Protein AF-A0A957QK88-F1 (afdb_monomer_lite)

Structure (mmCIF, N/CA/C/O backbone):
data_AF-A0A957QK88-F1
#
_entry.id   AF-A0A957QK88-F1
#
loop_
_atom_site.group_PDB
_atom_site.id
_atom_site.type_symbol
_atom_site.label_atom_id
_atom_site.label_alt_id
_atom_site.label_comp_id
_atom_site.label_asym_id
_atom_site.label_entity_id
_atom_site.label_seq_id
_atom_site.pdbx_PDB_ins_code
_atom_site.Cartn_x
_atom_site.Cartn_y
_atom_site.Cartn_z
_atom_site.occupancy
_atom_site.B_iso_or_equiv
_atom_site.auth_seq_id
_atom_site.auth_comp_id
_atom_site.auth_asym_id
_atom_site.auth_atom_id
_atom_site.pdbx_PDB_model_num
ATOM 1 N N . MET A 1 1 ? -22.226 8.505 10.292 1.00 76.00 1 MET A N 1
ATOM 2 C CA . MET A 1 1 ? -21.546 7.280 9.813 1.00 76.00 1 MET A CA 1
ATOM 3 C C . MET A 1 1 ? -20.145 7.596 9.284 1.00 76.00 1 MET A C 1
ATOM 5 O O . MET A 1 1 ? -19.183 7.194 9.924 1.00 76.00 1 MET A O 1
ATOM 9 N N . ILE A 1 2 ? -20.007 8.407 8.223 1.00 84.38 2 ILE A N 1
ATOM 10 C CA . ILE A 1 2 ? -18.702 8.731 7.604 1.00 84.38 2 ILE A CA 1
ATOM 11 C C . ILE A 1 2 ? -17.665 9.314 8.585 1.00 84.38 2 ILE A C 1
ATOM 13 O O . ILE A 1 2 ? -16.531 8.855 8.619 1.00 84.38 2 ILE A O 1
ATOM 17 N N . GLN A 1 3 ? -18.064 10.241 9.465 1.00 83.69 3 GLN A N 1
ATOM 18 C CA . GLN A 1 3 ? -17.167 10.854 10.460 1.00 83.69 3 GLN A CA 1
ATOM 19 C C . GLN A 1 3 ? -16.558 9.827 11.428 1.00 83.69 3 GLN A C 1
ATOM 21 O O . GLN A 1 3 ? -15.401 9.950 11.819 1.00 83.69 3 GLN A O 1
ATOM 26 N N . ARG A 1 4 ? -17.322 8.789 11.792 1.00 82.12 4 ARG A N 1
ATOM 27 C CA . ARG A 1 4 ? -16.871 7.730 12.707 1.00 82.12 4 ARG A CA 1
ATOM 28 C C . ARG A 1 4 ? -15.905 6.776 12.007 1.00 82.12 4 ARG A C 1
ATOM 30 O O . ARG A 1 4 ? -14.866 6.462 12.574 1.00 82.12 4 ARG A O 1
ATOM 37 N N . ILE A 1 5 ? -16.202 6.396 10.762 1.00 85.75 5 ILE A N 1
ATOM 38 C CA . ILE A 1 5 ? -15.306 5.590 9.916 1.00 85.75 5 ILE A CA 1
ATOM 39 C C . ILE A 1 5 ? -13.970 6.313 9.720 1.00 85.75 5 ILE A C 1
ATOM 41 O O . ILE A 1 5 ? -12.914 5.724 9.936 1.00 85.75 5 ILE A O 1
ATOM 45 N N . LEU A 1 6 ? -14.004 7.602 9.371 1.00 86.69 6 LEU A N 1
ATOM 46 C CA . LEU A 1 6 ? -12.797 8.412 9.196 1.00 86.69 6 LEU A CA 1
ATOM 47 C C . LEU A 1 6 ? -12.011 8.557 10.503 1.00 86.69 6 LEU A C 1
ATOM 49 O O . LEU A 1 6 ? -10.791 8.419 10.492 1.00 86.69 6 LEU A O 1
ATOM 53 N N . GLY A 1 7 ? -12.694 8.763 11.634 1.00 85.50 7 GLY A N 1
ATOM 54 C CA . GLY A 1 7 ? -12.059 8.807 12.952 1.00 85.50 7 GLY A CA 1
ATOM 55 C C . GLY A 1 7 ? -11.334 7.505 13.310 1.00 85.50 7 GLY A C 1
ATOM 56 O O . GLY A 1 7 ? -10.184 7.545 13.744 1.00 85.50 7 GLY A O 1
ATOM 57 N N . LEU A 1 8 ? -11.964 6.351 13.067 1.00 85.88 8 LEU A N 1
ATOM 58 C CA . LEU A 1 8 ? -11.347 5.034 13.276 1.00 85.88 8 LEU A CA 1
ATOM 59 C C . LEU A 1 8 ? -10.177 4.788 12.322 1.00 85.88 8 LEU A C 1
ATOM 61 O O . LEU A 1 8 ? -9.121 4.329 12.747 1.00 85.88 8 LEU A O 1
ATOM 65 N N . THR A 1 9 ? -10.342 5.151 11.052 1.00 87.44 9 THR A N 1
ATOM 66 C CA . THR A 1 9 ? -9.286 5.051 10.036 1.00 87.44 9 THR A CA 1
ATOM 67 C C . THR A 1 9 ? -8.061 5.860 10.468 1.00 87.44 9 THR A C 1
ATOM 69 O O . THR A 1 9 ? -6.951 5.333 10.519 1.00 87.44 9 THR A O 1
ATOM 72 N N . ALA A 1 10 ? -8.260 7.120 10.870 1.00 88.19 10 ALA A N 1
ATOM 73 C CA . ALA A 1 10 ? -7.200 7.996 11.363 1.00 88.19 10 ALA A CA 1
ATOM 74 C C . ALA A 1 10 ? -6.551 7.465 12.650 1.00 88.19 10 ALA A C 1
ATOM 76 O O . ALA A 1 10 ? -5.332 7.551 12.812 1.00 88.19 10 ALA A O 1
ATOM 77 N N . TYR A 1 11 ? -7.344 6.883 13.552 1.00 88.12 11 TYR A N 1
ATOM 78 C CA . TYR A 1 11 ? -6.833 6.236 14.756 1.00 88.12 11 TYR A CA 1
ATOM 79 C C . TYR A 1 11 ? -5.911 5.054 14.421 1.00 88.12 11 TYR A C 1
ATOM 81 O O . TYR A 1 11 ? -4.788 5.000 14.931 1.00 88.12 11 TYR A O 1
ATOM 89 N N . PHE A 1 12 ? -6.333 4.145 13.535 1.00 87.75 12 PHE A N 1
ATOM 90 C CA . PHE A 1 12 ? -5.509 3.012 13.109 1.00 87.75 12 PHE A CA 1
ATOM 91 C C . PHE A 1 12 ? -4.233 3.465 12.402 1.00 87.75 12 PHE A C 1
ATOM 93 O O . PHE A 1 12 ? -3.160 2.953 12.720 1.00 87.75 12 PHE A O 1
ATOM 100 N N . LEU A 1 13 ? -4.333 4.465 11.521 1.00 88.19 13 LEU A N 1
ATOM 101 C CA . LEU A 1 13 ? -3.186 5.079 10.854 1.00 88.19 13 LEU A CA 1
ATOM 102 C C . LEU A 1 13 ? -2.172 5.605 11.871 1.00 88.19 13 LEU A C 1
ATOM 104 O O . LEU A 1 13 ? -1.021 5.170 11.885 1.00 88.19 13 LEU A O 1
ATOM 108 N N . ARG A 1 14 ? -2.607 6.500 12.766 1.00 88.50 14 ARG A N 1
ATOM 109 C CA . ARG A 1 14 ? -1.741 7.108 13.783 1.00 88.50 14 ARG A CA 1
ATOM 110 C C . ARG A 1 14 ? -1.077 6.049 14.656 1.00 88.50 14 ARG A C 1
ATOM 112 O O . ARG A 1 14 ? 0.131 6.106 14.864 1.00 88.50 14 ARG A O 1
ATOM 119 N N . ASN A 1 15 ? -1.857 5.083 15.138 1.00 86.19 15 ASN A N 1
ATOM 120 C CA . ASN A 1 15 ? -1.362 4.019 16.002 1.00 86.19 15 ASN A CA 1
ATOM 121 C C . ASN A 1 15 ? -0.374 3.090 15.281 1.00 86.19 15 ASN A C 1
ATOM 123 O O . ASN A 1 15 ? 0.545 2.557 15.904 1.00 86.19 15 ASN A O 1
ATOM 127 N N . LEU A 1 16 ? -0.547 2.860 13.977 1.00 87.00 16 LEU A N 1
ATOM 128 C CA . LEU A 1 16 ? 0.411 2.075 13.210 1.00 87.00 16 LEU A CA 1
ATOM 129 C C . LEU A 1 16 ? 1.725 2.843 13.037 1.00 87.00 16 LEU A C 1
ATOM 131 O O . LEU A 1 16 ? 2.773 2.293 13.372 1.00 87.00 16 LEU A O 1
ATOM 135 N N . TYR A 1 17 ? 1.677 4.105 12.604 1.00 86.56 17 TYR A N 1
ATOM 136 C CA . TYR A 1 17 ? 2.876 4.930 12.411 1.00 86.56 17 TYR A CA 1
ATOM 137 C C . TYR A 1 17 ? 3.696 5.111 13.689 1.00 86.56 17 TYR A C 1
ATOM 139 O O . TYR A 1 17 ? 4.921 5.079 13.636 1.00 86.56 17 TYR A O 1
ATOM 147 N N . SER A 1 18 ? 3.047 5.243 14.847 1.00 86.31 18 SER A N 1
ATOM 148 C CA . SER A 1 18 ? 3.734 5.396 16.134 1.00 86.31 18 SER A CA 1
ATOM 149 C C . SER A 1 18 ? 4.212 4.078 16.751 1.00 86.31 18 SER A C 1
ATOM 151 O O . SER A 1 18 ? 4.557 4.049 17.929 1.00 86.31 18 SER A O 1
ATOM 153 N N . SER A 1 19 ? 4.178 2.966 16.015 1.00 89.12 19 SER A N 1
ATOM 154 C CA . SER A 1 19 ? 4.440 1.639 16.572 1.00 89.12 19 SER A CA 1
ATOM 155 C C . SER A 1 19 ? 5.566 0.894 15.872 1.00 89.12 19 SER A C 1
ATOM 157 O O . SER A 1 19 ? 5.844 1.109 14.693 1.00 89.12 19 SER A O 1
ATOM 159 N N . LEU A 1 20 ? 6.144 -0.074 16.590 1.00 89.81 20 LEU A N 1
ATOM 160 C CA . LEU A 1 20 ? 7.208 -0.931 16.069 1.00 89.81 20 LEU A CA 1
ATOM 161 C C . LEU A 1 20 ? 6.788 -1.687 14.800 1.00 89.81 20 LEU A C 1
ATOM 163 O O . LEU A 1 20 ? 7.598 -1.848 13.894 1.00 89.81 20 LEU A O 1
ATOM 167 N N . SER A 1 21 ? 5.520 -2.105 14.683 1.00 89.81 21 SER A N 1
ATOM 168 C CA . SER A 1 21 ? 5.062 -2.765 13.456 1.00 89.81 21 SER A CA 1
ATOM 169 C C . SER A 1 21 ? 4.988 -1.797 12.277 1.00 89.81 21 SER A C 1
ATOM 171 O O . SER A 1 21 ? 5.286 -2.205 11.164 1.00 89.81 21 SER A O 1
ATOM 173 N N . GLY A 1 22 ? 4.626 -0.527 12.482 1.00 89.88 22 GLY A N 1
ATOM 174 C CA . GLY A 1 22 ? 4.683 0.474 11.410 1.00 89.88 22 GLY A CA 1
ATOM 175 C C . GLY A 1 22 ? 6.113 0.689 10.923 1.00 89.88 22 GLY A C 1
ATOM 176 O O . GLY A 1 22 ? 6.366 0.648 9.721 1.00 89.88 22 GLY A O 1
ATOM 177 N N . ALA A 1 23 ? 7.062 0.804 11.858 1.00 93.38 23 ALA A N 1
ATOM 178 C CA . ALA A 1 23 ? 8.486 0.865 11.535 1.00 93.38 23 ALA A CA 1
ATOM 179 C C . ALA A 1 23 ? 8.961 -0.389 10.779 1.00 93.38 23 ALA A C 1
ATOM 181 O O . ALA A 1 23 ? 9.693 -0.272 9.803 1.00 93.38 23 ALA A O 1
ATOM 182 N N . PHE A 1 24 ? 8.492 -1.579 11.166 1.00 94.06 24 PHE A N 1
ATOM 183 C CA . PHE A 1 24 ? 8.791 -2.823 10.455 1.00 94.06 24 PHE A CA 1
ATOM 184 C C . PHE A 1 24 ? 8.307 -2.798 8.999 1.00 94.06 24 PHE A C 1
ATOM 186 O O . PHE A 1 24 ? 9.069 -3.157 8.109 1.00 94.06 24 PHE A O 1
ATOM 193 N N . HIS A 1 25 ? 7.084 -2.329 8.727 1.00 94.38 25 HIS A N 1
ATOM 194 C CA . HIS A 1 25 ? 6.576 -2.236 7.352 1.00 94.38 25 HIS A CA 1
ATOM 195 C C . HIS A 1 25 ? 7.368 -1.223 6.510 1.00 94.38 25 HIS A C 1
ATOM 197 O O . HIS A 1 25 ? 7.628 -1.477 5.335 1.00 94.38 25 HIS A O 1
ATOM 203 N N . LEU A 1 26 ? 7.805 -0.112 7.114 1.00 95.00 26 LEU A N 1
ATOM 204 C CA . LEU A 1 26 ? 8.694 0.856 6.465 1.00 95.00 26 LEU A CA 1
ATOM 205 C C . LEU A 1 26 ? 10.062 0.249 6.138 1.00 95.00 26 LEU A C 1
ATOM 207 O O . LEU A 1 26 ? 10.539 0.381 5.014 1.00 95.00 26 LEU A O 1
ATOM 211 N N . LEU A 1 27 ? 10.681 -0.448 7.094 1.00 95.62 27 LEU A N 1
ATOM 212 C CA . LEU A 1 27 ? 11.947 -1.146 6.865 1.00 95.62 27 LEU A CA 1
ATOM 213 C C . LEU A 1 27 ? 11.801 -2.225 5.794 1.00 95.62 27 LEU A C 1
ATOM 215 O O . LEU A 1 27 ? 12.672 -2.342 4.940 1.00 95.62 27 LEU A O 1
ATOM 219 N N . LEU A 1 28 ? 10.689 -2.963 5.796 1.00 95.19 28 LEU A N 1
ATOM 220 C CA . LEU A 1 28 ? 10.383 -3.961 4.778 1.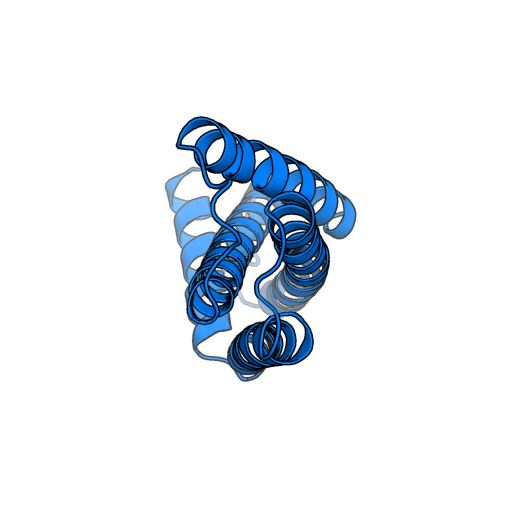00 95.19 28 LEU A CA 1
ATOM 221 C C . LEU A 1 28 ? 10.243 -3.325 3.390 1.00 95.19 28 LEU A C 1
ATOM 223 O O . LEU A 1 28 ? 10.749 -3.888 2.428 1.00 95.19 28 LEU A O 1
ATOM 227 N N . ALA A 1 29 ? 9.613 -2.149 3.280 1.00 95.81 29 ALA A N 1
ATOM 228 C CA . ALA A 1 29 ? 9.527 -1.393 2.027 1.00 95.81 29 ALA A CA 1
ATOM 229 C C . ALA A 1 29 ? 10.917 -1.037 1.488 1.00 95.81 29 ALA A C 1
ATOM 231 O O . ALA A 1 29 ? 11.240 -1.306 0.332 1.00 95.81 29 ALA A O 1
ATOM 232 N N . VAL A 1 30 ? 11.761 -0.460 2.348 1.00 94.75 30 VAL A N 1
ATOM 233 C CA . VAL A 1 30 ? 13.126 -0.064 1.984 1.00 94.75 30 VAL A CA 1
ATOM 234 C C . VAL A 1 30 ? 13.959 -1.289 1.614 1.00 94.75 30 VAL A C 1
ATOM 236 O O . VAL A 1 30 ? 14.626 -1.286 0.583 1.00 94.75 30 VAL A O 1
ATOM 239 N N . PHE A 1 31 ? 13.895 -2.348 2.418 1.00 95.19 31 PHE A N 1
ATOM 240 C CA . PHE A 1 31 ? 14.597 -3.601 2.164 1.00 95.19 31 PHE A CA 1
ATOM 241 C C . PHE A 1 31 ? 14.168 -4.230 0.837 1.00 95.19 31 PHE A C 1
ATOM 243 O O . PHE A 1 31 ? 15.024 -4.611 0.045 1.00 95.19 31 PHE A O 1
ATOM 250 N N . PHE A 1 32 ? 12.863 -4.279 0.559 1.00 95.19 32 PHE A N 1
ATOM 251 C CA . PHE A 1 32 ? 12.336 -4.781 -0.706 1.00 95.19 32 PHE A CA 1
ATOM 252 C C . PHE A 1 32 ? 12.878 -3.970 -1.886 1.00 95.19 32 PHE A C 1
ATOM 254 O O . PHE A 1 32 ? 13.393 -4.542 -2.844 1.00 95.19 32 PHE A O 1
ATOM 261 N N . ALA A 1 33 ? 12.837 -2.638 -1.799 1.00 92.75 33 ALA A N 1
ATOM 262 C CA . ALA A 1 33 ? 13.353 -1.786 -2.862 1.00 92.75 33 ALA A CA 1
ATOM 263 C C . ALA A 1 33 ? 14.858 -2.005 -3.104 1.00 92.75 33 ALA A C 1
ATOM 265 O O . ALA A 1 33 ? 15.292 -2.123 -4.247 1.00 92.75 33 ALA A O 1
ATOM 266 N N . LEU A 1 34 ? 15.653 -2.125 -2.038 1.00 91.69 34 LEU A N 1
ATOM 267 C CA . LEU A 1 34 ? 17.087 -2.412 -2.139 1.00 91.69 34 LEU A CA 1
ATOM 268 C C . LEU A 1 34 ? 17.382 -3.817 -2.675 1.00 91.69 34 LEU A C 1
ATOM 270 O O . LEU A 1 34 ? 18.412 -4.023 -3.306 1.00 91.69 34 LEU A O 1
ATOM 274 N N . LEU A 1 35 ? 16.516 -4.791 -2.422 1.00 92.19 35 LEU A N 1
ATOM 275 C CA . LEU A 1 35 ? 16.725 -6.150 -2.905 1.00 92.19 35 LEU A CA 1
ATOM 276 C C . LEU A 1 35 ? 16.422 -6.269 -4.404 1.00 92.19 35 LEU A C 1
ATOM 278 O O . LEU A 1 35 ? 17.168 -6.924 -5.125 1.00 92.19 35 LEU A O 1
ATOM 282 N N . PHE A 1 36 ? 15.345 -5.628 -4.868 1.00 90.81 36 PHE A N 1
ATOM 283 C CA . PHE A 1 36 ? 14.815 -5.841 -6.218 1.00 90.81 36 PHE A CA 1
ATOM 284 C C . PHE A 1 36 ? 15.142 -4.732 -7.230 1.00 90.81 36 PHE A C 1
ATOM 286 O O . PHE A 1 36 ? 14.990 -4.975 -8.426 1.00 90.81 36 PHE A O 1
ATOM 293 N N . PHE A 1 37 ? 15.600 -3.549 -6.790 1.00 88.56 37 PHE A N 1
ATOM 294 C CA . PHE A 1 37 ? 15.855 -2.394 -7.672 1.00 88.56 37 PHE A CA 1
ATOM 295 C C . PHE A 1 37 ? 17.243 -1.745 -7.532 1.00 88.56 37 PHE A C 1
ATOM 297 O O . PHE A 1 37 ? 17.517 -0.756 -8.203 1.00 88.56 37 PHE A O 1
ATOM 304 N N . LYS A 1 38 ? 18.133 -2.248 -6.668 1.00 77.88 38 LYS A N 1
ATOM 305 C CA . LYS A 1 38 ? 19.397 -1.561 -6.335 1.00 77.88 38 LYS A CA 1
ATOM 306 C C . LYS A 1 38 ? 20.379 -1.416 -7.504 1.00 77.88 38 LYS A C 1
ATOM 308 O O . LYS A 1 38 ? 20.986 -0.359 -7.626 1.00 77.88 38 LYS A O 1
ATOM 313 N N . ASP A 1 39 ? 20.537 -2.450 -8.328 1.00 69.31 39 ASP A N 1
ATOM 314 C CA . ASP A 1 39 ? 21.629 -2.525 -9.315 1.00 69.31 39 ASP A CA 1
ATOM 315 C C . ASP A 1 39 ? 21.135 -2.692 -10.769 1.00 69.31 39 ASP A C 1
ATOM 317 O O . ASP A 1 39 ? 21.937 -2.824 -11.692 1.00 69.31 39 ASP A O 1
ATOM 321 N N . ALA A 1 40 ? 19.818 -2.675 -10.997 1.00 65.81 40 ALA A N 1
ATOM 322 C CA . ALA A 1 40 ? 19.217 -2.857 -12.316 1.00 65.81 40 ALA A CA 1
ATOM 323 C C . ALA A 1 40 ? 18.423 -1.614 -12.728 1.00 65.81 40 ALA A C 1
ATOM 325 O O . ALA A 1 40 ? 17.742 -1.015 -11.900 1.00 65.81 40 ALA A O 1
ATOM 326 N N . LYS A 1 41 ? 18.468 -1.272 -14.020 1.00 80.50 41 LYS A N 1
ATOM 327 C CA . LYS A 1 41 ? 17.421 -0.473 -14.664 1.00 80.50 41 LYS A CA 1
ATOM 328 C C . LYS A 1 41 ? 16.324 -1.443 -15.083 1.00 80.50 41 LYS A C 1
ATOM 330 O O . LYS A 1 41 ? 16.486 -2.083 -16.127 1.00 80.50 41 LYS A O 1
ATOM 335 N N . PRO A 1 42 ? 15.277 -1.648 -14.267 1.00 81.31 42 PRO A N 1
ATOM 336 C CA . PRO A 1 42 ? 14.216 -2.553 -14.655 1.00 81.31 42 PRO A CA 1
ATOM 337 C C . PRO A 1 42 ? 13.538 -2.029 -15.921 1.00 81.31 42 PRO A C 1
ATOM 339 O O . PRO A 1 42 ? 13.440 -0.821 -16.158 1.00 81.31 42 PRO A O 1
ATOM 342 N N . ASP A 1 43 ? 13.064 -2.957 -16.735 1.00 86.44 43 ASP A N 1
ATOM 343 C CA . ASP A 1 43 ? 12.018 -2.694 -17.708 1.00 86.44 43 ASP A CA 1
ATOM 344 C C . ASP A 1 43 ? 10.718 -2.280 -16.995 1.00 86.44 43 ASP A C 1
ATOM 346 O O . ASP A 1 43 ? 10.504 -2.549 -15.806 1.00 86.44 43 ASP A O 1
ATOM 350 N N . ALA A 1 44 ? 9.837 -1.594 -17.725 1.00 85.06 44 ALA A N 1
ATOM 351 C CA . ALA A 1 44 ? 8.592 -1.081 -17.161 1.00 85.06 44 ALA A CA 1
ATOM 352 C C . ALA A 1 44 ? 7.694 -2.204 -16.611 1.00 85.06 44 ALA A C 1
ATOM 354 O O . ALA A 1 44 ? 7.062 -2.024 -15.569 1.00 85.06 44 ALA A O 1
ATOM 355 N N 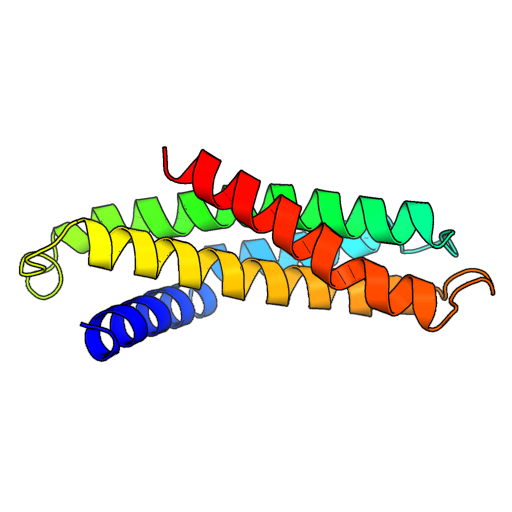. ASP A 1 45 ? 7.665 -3.364 -17.272 1.00 87.94 45 ASP A N 1
ATOM 356 C CA . ASP A 1 45 ? 6.841 -4.505 -16.871 1.00 87.94 45 ASP A CA 1
ATOM 357 C C . ASP A 1 45 ? 7.319 -5.108 -15.551 1.00 87.94 45 ASP A C 1
ATOM 359 O O . ASP A 1 45 ? 6.531 -5.230 -14.607 1.00 87.94 45 ASP A O 1
ATOM 363 N N . TYR A 1 46 ? 8.618 -5.395 -15.429 1.00 89.25 46 TYR A N 1
ATOM 364 C CA . TYR A 1 46 ? 9.200 -5.850 -14.166 1.00 89.25 46 TYR A CA 1
ATOM 365 C C . TYR A 1 46 ? 8.938 -4.864 -13.023 1.00 89.25 46 TYR A C 1
ATOM 367 O O . TYR A 1 46 ? 8.555 -5.273 -11.925 1.00 89.25 46 TYR A O 1
ATOM 375 N N . TYR A 1 47 ? 9.097 -3.562 -13.273 1.00 89.62 47 TYR A N 1
ATOM 376 C CA . TYR A 1 47 ? 8.840 -2.531 -12.272 1.00 89.62 47 TYR A CA 1
ATOM 377 C C . TYR A 1 47 ? 7.382 -2.540 -11.791 1.00 89.62 47 TYR A C 1
ATOM 379 O O . TYR A 1 47 ? 7.131 -2.595 -10.583 1.00 89.62 47 TYR A O 1
ATOM 387 N N . ILE A 1 48 ? 6.416 -2.550 -12.718 1.00 90.50 48 ILE A N 1
ATOM 388 C CA . ILE A 1 48 ? 4.984 -2.594 -12.389 1.00 90.50 48 ILE A CA 1
ATOM 389 C C . ILE A 1 48 ? 4.666 -3.856 -11.587 1.00 90.50 48 ILE A C 1
ATOM 391 O O . ILE A 1 48 ? 3.997 -3.767 -10.554 1.00 90.50 48 ILE A O 1
ATOM 395 N N . ILE A 1 49 ? 5.166 -5.015 -12.024 1.00 92.50 49 ILE A N 1
ATOM 396 C CA . ILE A 1 49 ? 4.926 -6.301 -11.365 1.00 92.50 49 ILE A CA 1
ATOM 397 C C . ILE A 1 49 ? 5.501 -6.293 -9.951 1.00 92.50 49 ILE A C 1
ATOM 399 O O . ILE A 1 49 ? 4.779 -6.604 -9.009 1.00 92.50 49 ILE A O 1
ATOM 403 N N . MET A 1 50 ? 6.759 -5.896 -9.764 1.00 93.88 50 MET A N 1
ATOM 404 C CA . MET A 1 50 ? 7.403 -5.947 -8.449 1.00 93.88 50 MET A CA 1
ATOM 405 C C . MET A 1 50 ? 6.769 -4.985 -7.444 1.00 93.88 50 MET A C 1
ATOM 407 O O . MET A 1 50 ? 6.557 -5.360 -6.289 1.00 93.88 50 MET A O 1
ATOM 411 N N . VAL A 1 51 ? 6.382 -3.779 -7.874 1.00 93.94 51 VAL A N 1
ATOM 412 C CA . VAL A 1 51 ? 5.622 -2.853 -7.017 1.00 93.94 51 VAL A CA 1
ATOM 413 C C . VAL A 1 51 ? 4.244 -3.434 -6.679 1.00 93.94 51 VAL A C 1
ATOM 415 O O . VAL A 1 51 ? 3.783 -3.313 -5.543 1.00 93.94 51 VAL A O 1
ATOM 418 N N . THR A 1 52 ? 3.589 -4.107 -7.627 1.00 95.25 52 THR A N 1
ATOM 419 C CA . THR A 1 52 ? 2.293 -4.772 -7.405 1.00 95.25 52 THR A CA 1
ATOM 420 C C . THR A 1 52 ? 2.410 -5.934 -6.419 1.00 95.25 52 THR A C 1
ATOM 422 O O . THR A 1 52 ? 1.615 -6.028 -5.487 1.00 95.25 52 THR A O 1
ATOM 425 N N . VAL A 1 53 ? 3.428 -6.784 -6.572 1.00 96.19 53 VAL A N 1
ATOM 426 C CA . VAL A 1 53 ? 3.721 -7.911 -5.673 1.00 96.19 53 VAL A CA 1
ATOM 427 C C . VAL A 1 53 ? 3.985 -7.410 -4.260 1.00 96.19 53 VAL A C 1
ATOM 429 O O . VAL A 1 53 ? 3.414 -7.932 -3.303 1.00 96.19 53 VAL A O 1
ATOM 432 N N . TYR A 1 54 ? 4.798 -6.361 -4.118 1.00 96.88 54 TYR A N 1
ATOM 433 C CA . TYR A 1 54 ? 5.007 -5.731 -2.822 1.00 96.88 54 TYR A CA 1
ATOM 434 C C . TYR A 1 54 ? 3.694 -5.204 -2.227 1.00 96.88 54 TYR A C 1
ATOM 436 O O . TYR A 1 54 ? 3.418 -5.459 -1.058 1.00 96.88 54 TYR A O 1
ATOM 444 N N . GLY A 1 55 ? 2.869 -4.519 -3.025 1.00 96.44 55 GLY A N 1
ATOM 445 C CA . GLY A 1 55 ? 1.555 -4.026 -2.601 1.00 96.44 55 GLY A CA 1
ATOM 446 C C . GLY A 1 55 ? 0.636 -5.131 -2.097 1.00 96.44 55 GLY A C 1
ATOM 447 O O . GLY A 1 55 ? 0.069 -5.002 -1.017 1.00 96.44 55 GLY A O 1
ATOM 448 N N . ALA A 1 56 ? 0.568 -6.258 -2.807 1.00 96.69 56 ALA A N 1
ATOM 449 C CA . ALA A 1 56 ? -0.187 -7.429 -2.373 1.00 96.69 56 ALA A CA 1
ATOM 450 C C . ALA A 1 56 ? 0.304 -7.946 -1.009 1.00 96.69 56 ALA A C 1
ATOM 452 O O . ALA A 1 56 ? -0.479 -8.080 -0.069 1.00 96.69 56 ALA A O 1
ATOM 453 N N . LEU A 1 57 ? 1.612 -8.183 -0.868 1.00 96.62 57 LEU A N 1
ATOM 454 C CA . LEU A 1 57 ? 2.198 -8.685 0.378 1.00 96.62 57 LEU A CA 1
ATOM 455 C C . LEU A 1 57 ? 1.990 -7.706 1.542 1.00 96.62 57 LEU A C 1
ATOM 457 O O . LEU A 1 57 ? 1.547 -8.101 2.622 1.00 96.62 57 LEU A O 1
ATOM 461 N N . ALA A 1 58 ? 2.277 -6.424 1.317 1.00 96.00 58 ALA A N 1
ATOM 462 C CA . ALA A 1 58 ? 2.110 -5.376 2.312 1.00 96.00 58 ALA A CA 1
ATOM 463 C C . ALA A 1 58 ? 0.637 -5.207 2.695 1.00 96.00 58 ALA A C 1
ATOM 465 O O . ALA A 1 58 ? 0.331 -5.150 3.882 1.00 96.00 58 ALA A O 1
ATOM 466 N N . GLY A 1 59 ? -0.277 -5.192 1.724 1.00 96.38 59 GLY A N 1
ATOM 467 C CA . GLY A 1 59 ? -1.714 -5.068 1.952 1.00 96.38 59 GLY A CA 1
ATOM 468 C C . GLY A 1 59 ? -2.275 -6.213 2.777 1.00 96.38 59 GLY A C 1
ATOM 469 O O . GLY A 1 59 ? -3.021 -5.971 3.727 1.00 96.38 59 GLY A O 1
ATOM 470 N N . PHE A 1 60 ? -1.848 -7.445 2.503 1.00 96.06 60 PHE A N 1
ATOM 471 C CA . PHE A 1 60 ? -2.222 -8.603 3.309 1.00 96.06 60 PHE A CA 1
ATOM 472 C C . PHE A 1 60 ? -1.736 -8.464 4.763 1.00 96.06 60 PHE A C 1
ATOM 474 O O . PHE A 1 60 ? -2.530 -8.522 5.705 1.00 96.06 60 PHE A O 1
ATOM 481 N N . LEU A 1 61 ? -0.436 -8.207 4.959 1.00 95.81 61 LEU A N 1
ATOM 482 C CA . LEU A 1 61 ? 0.179 -8.102 6.290 1.00 95.81 61 LEU A CA 1
ATOM 483 C C . LEU A 1 61 ? -0.360 -6.919 7.105 1.00 95.81 61 LEU A C 1
ATOM 485 O O . LEU A 1 61 ? -0.607 -7.051 8.309 1.00 95.81 61 LEU A O 1
ATOM 489 N N . LEU A 1 62 ? -0.574 -5.771 6.461 1.00 95.25 62 LEU A N 1
ATOM 490 C CA . LEU A 1 62 ? -1.151 -4.582 7.084 1.00 95.25 62 LEU A CA 1
ATOM 491 C C . LEU A 1 62 ? -2.579 -4.835 7.530 1.00 95.25 62 LEU A C 1
ATOM 493 O O . LEU A 1 62 ? -2.933 -4.457 8.645 1.00 95.25 62 LEU A O 1
ATOM 497 N N . THR A 1 63 ? -3.375 -5.506 6.699 1.00 95.62 63 THR A N 1
ATOM 498 C CA . THR A 1 63 ? -4.752 -5.855 7.049 1.00 95.62 63 THR A CA 1
ATOM 499 C C . THR A 1 63 ? -4.772 -6.738 8.290 1.00 95.62 63 THR A C 1
ATOM 501 O O . THR A 1 63 ? -5.410 -6.371 9.271 1.00 95.62 63 THR A O 1
ATOM 504 N N . LEU A 1 64 ? -3.979 -7.815 8.336 1.00 92.94 64 LEU A N 1
ATOM 505 C CA . LEU A 1 64 ? -3.870 -8.658 9.535 1.00 92.94 64 LEU A CA 1
ATOM 506 C C . LEU A 1 64 ? -3.378 -7.878 10.766 1.00 92.94 64 LEU A C 1
ATOM 508 O O . LEU A 1 64 ? -3.894 -8.045 11.874 1.00 92.94 64 LEU A O 1
ATOM 512 N N . THR A 1 65 ? -2.399 -6.991 10.590 1.00 91.50 65 THR A N 1
ATOM 513 C CA . THR A 1 65 ? -1.849 -6.168 11.679 1.00 91.50 65 THR A CA 1
ATOM 514 C C . THR A 1 65 ? -2.892 -5.201 12.240 1.00 91.50 65 THR A C 1
ATOM 516 O O . THR A 1 65 ? -3.000 -5.030 13.457 1.00 91.50 65 THR A O 1
ATOM 519 N N . ILE A 1 66 ? -3.667 -4.554 11.372 1.00 90.69 66 ILE A N 1
ATOM 520 C CA . ILE A 1 66 ? -4.703 -3.606 11.778 1.00 90.69 66 ILE A CA 1
ATOM 521 C C . ILE A 1 66 ? -5.875 -4.365 12.397 1.00 90.69 66 ILE A C 1
ATOM 523 O O . ILE A 1 66 ? -6.283 -4.001 13.495 1.00 90.69 66 ILE A O 1
ATOM 527 N N . THR A 1 67 ? -6.344 -5.458 11.788 1.00 88.94 67 THR A N 1
ATOM 528 C CA . THR A 1 67 ? -7.433 -6.294 12.318 1.00 88.94 67 THR A CA 1
ATOM 529 C C . THR A 1 67 ? -7.097 -6.855 13.698 1.00 88.94 67 THR A C 1
ATOM 531 O O . THR A 1 67 ? -7.904 -6.758 14.615 1.00 88.94 67 THR A O 1
ATOM 534 N N . THR A 1 68 ? -5.886 -7.379 13.911 1.00 84.25 68 THR A N 1
ATOM 535 C CA . THR A 1 68 ? -5.479 -7.903 15.231 1.00 84.25 68 THR A CA 1
ATOM 536 C C . THR A 1 68 ? -5.425 -6.819 16.304 1.00 84.25 68 THR A C 1
ATOM 538 O O . THR A 1 68 ? -5.856 -7.043 17.437 1.00 84.25 68 THR A O 1
ATOM 541 N N . ARG A 1 69 ? -4.921 -5.626 15.974 1.00 79.94 69 ARG A N 1
ATOM 542 C CA . ARG A 1 69 ? -4.925 -4.478 16.895 1.00 79.94 69 ARG A CA 1
ATOM 543 C C . ARG A 1 69 ? -6.324 -3.997 17.194 1.00 79.94 69 ARG A C 1
ATOM 545 O O . ARG A 1 69 ? -6.621 -3.660 18.333 1.00 79.94 69 ARG A O 1
ATOM 552 N N . ALA A 1 70 ? -7.152 -3.960 16.171 1.00 76.81 70 ALA A N 1
ATOM 553 C CA . ALA A 1 70 ? -8.507 -3.503 16.273 1.00 76.81 70 ALA A CA 1
ATOM 554 C C . ALA A 1 70 ? -9.331 -4.495 17.128 1.00 76.81 70 ALA A C 1
ATOM 556 O O . ALA A 1 70 ? -9.989 -4.048 18.060 1.00 76.81 70 ALA A O 1
ATOM 557 N N . ASN A 1 71 ? -9.135 -5.815 16.981 1.00 74.94 71 ASN A N 1
ATOM 558 C CA . ASN A 1 71 ? -9.750 -6.843 17.840 1.00 74.94 71 ASN A CA 1
ATOM 559 C C . ASN A 1 71 ? -9.259 -6.756 19.295 1.00 74.94 71 ASN A C 1
ATOM 561 O O . ASN A 1 71 ? -10.004 -7.006 20.234 1.00 74.94 71 ASN A O 1
ATOM 565 N N . ARG A 1 72 ? -7.996 -6.374 19.529 1.00 69.56 72 ARG A N 1
ATOM 566 C CA . ARG A 1 72 ? -7.505 -6.099 20.895 1.00 69.56 72 ARG A CA 1
ATOM 567 C C . ARG A 1 72 ? -8.101 -4.813 21.471 1.00 69.56 72 ARG A C 1
ATOM 569 O O . ARG A 1 72 ? -8.324 -4.729 22.677 1.00 69.56 72 ARG A O 1
ATOM 576 N N . ALA A 1 73 ? -8.346 -3.824 20.616 1.00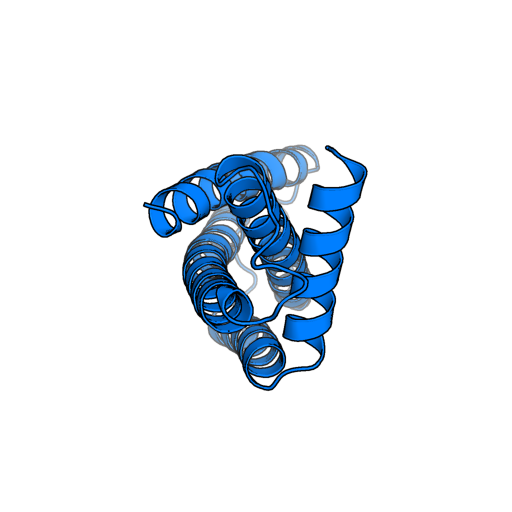 61.22 73 ALA A N 1
ATOM 577 C CA . ALA A 1 73 ? -8.953 -2.550 20.971 1.00 61.22 73 ALA A CA 1
ATOM 578 C C . ALA A 1 73 ? -10.483 -2.644 21.134 1.00 61.22 73 ALA A C 1
ATOM 580 O O . ALA A 1 73 ? -11.057 -1.770 21.780 1.00 61.22 73 ALA A O 1
ATOM 581 N N . GLU A 1 74 ? -11.133 -3.714 20.654 1.00 54.03 74 GLU A N 1
ATOM 582 C CA . GLU A 1 74 ? -12.545 -4.016 20.938 1.00 54.03 74 GLU A CA 1
ATOM 583 C C . GLU A 1 74 ? -12.830 -4.140 22.436 1.00 54.03 74 GLU A C 1
ATOM 585 O O . GLU A 1 74 ? -13.955 -3.889 22.832 1.00 54.03 74 GLU A O 1
ATOM 590 N N . ASN A 1 75 ? -11.838 -4.421 23.288 1.00 52.50 75 ASN A N 1
ATOM 591 C CA . ASN A 1 75 ? -12.015 -4.424 24.747 1.00 52.50 75 ASN A CA 1
ATOM 592 C C . ASN A 1 75 ? -11.974 -3.020 25.380 1.00 52.50 75 ASN A C 1
ATOM 594 O O . ASN A 1 75 ? -12.133 -2.872 26.592 1.00 52.50 75 ASN A O 1
ATOM 598 N N . ALA A 1 76 ? -11.728 -1.972 24.592 1.00 54.75 76 ALA A N 1
ATOM 599 C CA . ALA A 1 76 ? -11.674 -0.606 25.081 1.00 54.75 76 ALA A CA 1
ATOM 600 C C . ALA A 1 76 ? -13.056 0.066 24.949 1.00 54.75 76 ALA A C 1
ATOM 602 O O . ALA A 1 76 ? -13.628 0.131 23.863 1.00 54.75 76 ALA A O 1
ATOM 603 N N . ASN A 1 77 ? -13.581 0.623 26.049 1.00 51.88 77 ASN A N 1
ATOM 604 C CA . ASN A 1 77 ? -14.967 1.123 26.203 1.00 51.88 77 ASN A CA 1
ATOM 605 C C . ASN A 1 77 ? -15.500 2.098 25.125 1.00 51.88 77 ASN A C 1
ATOM 607 O O . ASN A 1 77 ? -16.706 2.316 25.026 1.00 51.88 77 ASN A O 1
ATOM 611 N N . TRP A 1 78 ? -14.621 2.705 24.336 1.00 55.94 78 TRP A N 1
ATOM 612 C CA . TRP A 1 78 ? -14.900 3.669 23.273 1.00 55.94 78 TRP A CA 1
ATOM 613 C C . TRP A 1 78 ? -15.104 2.997 21.903 1.00 55.94 78 TRP A C 1
ATOM 615 O O . TRP A 1 78 ? -15.765 3.572 21.042 1.00 55.94 78 TRP A O 1
ATOM 625 N N . ILE A 1 79 ? -14.610 1.765 21.729 1.00 53.88 79 ILE A N 1
ATOM 626 C CA . ILE A 1 79 ? -14.766 0.923 20.532 1.00 53.88 79 ILE A CA 1
ATOM 627 C C . ILE A 1 79 ? -15.863 -0.135 20.754 1.00 53.88 79 ILE A C 1
ATOM 629 O O . ILE A 1 79 ? -16.653 -0.367 19.845 1.00 53.88 79 ILE A O 1
ATOM 633 N N . VAL A 1 80 ? -16.029 -0.660 21.982 1.00 47.88 80 VAL A N 1
ATOM 634 C CA . VAL A 1 80 ? -17.135 -1.574 22.385 1.00 47.88 80 VAL A CA 1
ATOM 635 C C . VAL A 1 80 ? -18.527 -1.040 21.998 1.00 47.88 80 VAL A C 1
ATOM 637 O O . VAL A 1 80 ? -19.467 -1.800 21.792 1.00 47.88 80 VAL A O 1
ATOM 640 N N . ARG A 1 81 ? -18.686 0.287 21.894 1.00 52.97 81 ARG A N 1
ATOM 641 C CA . ARG A 1 81 ? -19.965 0.956 21.597 1.00 52.97 81 ARG A CA 1
ATOM 642 C C . ARG A 1 81 ? -20.234 1.170 20.102 1.00 52.97 81 ARG A C 1
ATOM 644 O O . ARG A 1 81 ? -21.144 1.926 19.762 1.00 52.97 81 ARG A O 1
ATOM 651 N N . LEU A 1 82 ? -19.453 0.569 19.201 1.00 56.97 82 LEU A N 1
ATOM 652 C CA . LEU A 1 82 ? -19.729 0.609 17.762 1.00 56.97 82 LEU A CA 1
ATOM 653 C C . LEU A 1 82 ? -20.988 -0.227 17.452 1.00 56.97 82 LEU A C 1
ATOM 655 O O . LEU A 1 82 ? -20.964 -1.442 17.614 1.00 56.97 82 LEU A O 1
ATOM 659 N N . PRO A 1 83 ? -22.085 0.386 16.970 1.00 58.34 83 PRO A N 1
ATOM 660 C CA . PRO A 1 83 ? -23.344 -0.310 16.728 1.00 58.34 83 PRO A CA 1
ATOM 661 C C . PRO A 1 83 ? -23.326 -1.165 15.448 1.00 58.34 83 PRO A C 1
ATOM 663 O O . PRO A 1 83 ? -24.302 -1.855 15.175 1.00 58.34 83 PRO A O 1
ATOM 666 N N . SER A 1 84 ? -22.259 -1.113 14.635 1.00 71.44 84 SER A N 1
ATOM 667 C CA . SER A 1 84 ? -22.197 -1.801 13.340 1.00 71.44 84 SER A CA 1
ATOM 668 C C . SER A 1 84 ? -20.814 -2.374 13.024 1.00 71.44 84 SER A C 1
ATOM 670 O O . SER A 1 84 ? -19.830 -1.641 12.906 1.00 71.44 84 SER A O 1
ATOM 672 N N . ARG A 1 85 ? -20.775 -3.690 12.772 1.00 79.44 85 ARG A N 1
ATOM 673 C CA . ARG A 1 85 ? -19.607 -4.438 12.264 1.00 79.44 85 ARG A CA 1
ATOM 674 C C . ARG A 1 85 ? -19.107 -3.895 10.919 1.00 79.44 85 ARG A C 1
ATOM 676 O O . ARG A 1 85 ? -17.917 -3.960 10.625 1.00 79.44 85 ARG A O 1
ATOM 683 N N . VAL A 1 86 ? -20.005 -3.320 10.116 1.00 83.44 86 VAL A N 1
ATOM 684 C CA . VAL A 1 86 ? -19.681 -2.773 8.790 1.00 83.44 86 VAL A CA 1
ATOM 685 C C . VAL A 1 86 ? -18.798 -1.532 8.905 1.00 83.44 86 VAL A C 1
ATOM 687 O O . VAL A 1 86 ? -17.824 -1.411 8.173 1.00 83.44 86 VAL A O 1
ATOM 690 N N . GLU A 1 87 ? -19.082 -0.628 9.849 1.00 83.69 87 GLU A N 1
ATOM 691 C CA . GLU A 1 87 ? -18.278 0.593 10.035 1.00 83.69 87 GLU A CA 1
ATOM 692 C C . GLU A 1 87 ? -16.821 0.266 10.377 1.00 83.69 87 GLU A C 1
ATOM 694 O O . GLU A 1 87 ? -15.898 0.938 9.918 1.00 83.69 87 GLU A O 1
ATOM 699 N N . TYR A 1 88 ? -16.627 -0.792 11.160 1.00 83.94 88 TYR A N 1
ATOM 700 C CA . TYR A 1 88 ? -15.317 -1.273 11.557 1.00 83.94 88 TYR A CA 1
ATOM 701 C C . TYR A 1 88 ? -14.556 -1.906 10.387 1.00 83.94 88 TYR A C 1
ATOM 703 O O . TYR A 1 88 ? -13.425 -1.507 10.118 1.00 83.94 88 TYR A O 1
ATOM 711 N N . LEU A 1 89 ? -15.188 -2.823 9.643 1.00 88.88 89 LEU A N 1
ATOM 712 C CA . LEU A 1 89 ? -14.573 -3.451 8.467 1.00 88.88 89 LEU A CA 1
ATOM 713 C C . LEU A 1 89 ? -14.168 -2.410 7.420 1.00 88.88 89 LEU A C 1
ATOM 715 O O . LEU A 1 89 ? -13.065 -2.475 6.884 1.00 88.88 89 LEU A O 1
ATOM 719 N N . VAL A 1 90 ? -15.018 -1.406 7.182 1.00 91.12 90 VAL A N 1
ATOM 720 C CA . VAL A 1 90 ? -14.706 -0.309 6.258 1.00 91.12 90 VAL A CA 1
ATOM 721 C C . VAL A 1 90 ? -13.530 0.528 6.770 1.00 91.12 90 VAL A C 1
ATOM 723 O O . VAL A 1 90 ? -12.663 0.895 5.983 1.00 91.12 90 VAL A O 1
ATOM 726 N N . ALA A 1 91 ? -13.450 0.811 8.073 1.00 90.81 91 ALA A N 1
ATOM 727 C CA . ALA A 1 91 ? -12.326 1.564 8.632 1.00 90.81 91 ALA A CA 1
ATOM 728 C C . ALA A 1 91 ? -10.996 0.795 8.539 1.00 90.81 91 ALA A C 1
ATOM 730 O O . ALA A 1 91 ? -9.971 1.387 8.198 1.00 90.81 91 ALA A O 1
ATOM 731 N N . VAL A 1 92 ? -11.005 -0.518 8.800 1.00 91.94 92 VAL A N 1
ATOM 732 C CA . VAL A 1 92 ? -9.823 -1.380 8.628 1.00 91.94 92 VAL A CA 1
ATOM 733 C C . VAL A 1 92 ? -9.409 -1.426 7.159 1.00 91.94 92 VAL A C 1
ATOM 735 O O . VAL A 1 92 ? -8.237 -1.208 6.857 1.00 91.94 92 VAL A O 1
ATOM 738 N N . PHE A 1 93 ? -10.367 -1.633 6.251 1.00 95.06 93 PHE A N 1
ATOM 739 C CA . PHE A 1 93 ? -10.135 -1.628 4.809 1.00 95.06 93 PHE A CA 1
ATOM 740 C C . PHE A 1 93 ? -9.481 -0.320 4.343 1.00 95.06 93 PHE A C 1
ATOM 742 O O . PHE A 1 93 ? -8.429 -0.349 3.708 1.00 95.06 93 PHE A O 1
ATOM 749 N N . LEU A 1 94 ? -10.060 0.834 4.697 1.00 95.31 94 LEU A N 1
ATOM 750 C CA . LEU A 1 94 ? -9.538 2.142 4.294 1.00 95.31 94 LEU A CA 1
ATOM 751 C C . LEU A 1 94 ? -8.149 2.410 4.875 1.00 95.31 94 LEU A C 1
ATOM 753 O O . LEU A 1 94 ? -7.289 2.944 4.173 1.00 95.31 94 LEU A O 1
ATOM 757 N N . ALA A 1 95 ? -7.907 2.032 6.133 1.00 93.75 95 ALA A N 1
ATOM 758 C CA . ALA A 1 95 ? -6.601 2.195 6.761 1.00 93.75 95 ALA A CA 1
ATOM 759 C C . ALA A 1 95 ? -5.544 1.325 6.066 1.00 93.75 95 ALA A C 1
ATOM 761 O O . ALA A 1 95 ? -4.500 1.841 5.664 1.00 93.75 95 ALA A O 1
ATOM 762 N N . ALA A 1 96 ? -5.833 0.035 5.871 1.00 95.38 96 ALA A N 1
ATOM 763 C CA . ALA A 1 96 ? -4.934 -0.899 5.202 1.00 95.38 96 ALA A CA 1
ATOM 764 C C . ALA A 1 96 ? -4.629 -0.447 3.770 1.00 95.38 96 ALA A C 1
ATOM 766 O O . ALA A 1 96 ? -3.461 -0.363 3.395 1.00 95.38 96 ALA A O 1
ATOM 767 N N . LEU A 1 97 ? -5.654 -0.068 3.000 1.00 96.56 97 LEU A N 1
ATOM 768 C CA . LEU A 1 97 ? -5.501 0.400 1.624 1.00 96.56 97 LEU A CA 1
ATOM 769 C C . LEU A 1 97 ? -4.641 1.664 1.554 1.00 96.56 97 LEU A C 1
ATOM 771 O O . LEU A 1 97 ? -3.695 1.719 0.772 1.00 96.56 97 LEU A O 1
ATOM 775 N N . SER A 1 98 ? -4.918 2.647 2.413 1.00 95.62 98 SER A N 1
ATOM 776 C CA . SER A 1 98 ? -4.174 3.911 2.438 1.00 95.62 98 SER A CA 1
ATOM 777 C C . SER A 1 98 ? -2.691 3.686 2.737 1.00 95.62 98 SER A C 1
ATOM 779 O O . SER A 1 98 ? -1.832 4.226 2.046 1.00 95.62 98 SER A O 1
ATOM 781 N N . ILE A 1 99 ? -2.372 2.856 3.735 1.00 94.94 99 ILE A N 1
ATOM 782 C CA . ILE A 1 99 ? -0.976 2.577 4.104 1.00 94.94 99 ILE A CA 1
ATOM 783 C C . ILE A 1 99 ? -0.286 1.766 3.011 1.00 94.94 99 ILE A C 1
ATOM 785 O O . ILE A 1 99 ? 0.854 2.062 2.669 1.00 94.94 99 ILE A O 1
ATOM 789 N N . THR A 1 100 ? -0.975 0.781 2.435 1.00 96.62 100 THR A N 1
ATOM 790 C CA . THR A 1 100 ? -0.433 -0.044 1.345 1.00 96.62 100 THR A CA 1
ATOM 791 C C . THR A 1 100 ? -0.036 0.820 0.160 1.00 96.62 100 THR A C 1
ATOM 793 O O . THR A 1 100 ? 1.082 0.696 -0.330 1.00 96.62 100 THR A O 1
ATOM 796 N N . ILE A 1 101 ? -0.902 1.756 -0.239 1.00 95.81 101 ILE A N 1
ATOM 797 C CA . ILE A 1 101 ? -0.613 2.707 -1.316 1.00 95.81 101 ILE A CA 1
ATOM 798 C C . ILE A 1 101 ? 0.592 3.578 -0.953 1.00 95.81 101 ILE A C 1
ATOM 800 O O . ILE A 1 101 ? 1.491 3.736 -1.771 1.00 95.81 101 ILE A O 1
ATOM 804 N N . LEU A 1 102 ? 0.660 4.113 0.270 1.00 95.44 102 LEU A N 1
ATOM 805 C CA . LEU A 1 102 ? 1.798 4.936 0.698 1.00 95.44 102 LEU A CA 1
ATOM 806 C C . LEU A 1 102 ? 3.123 4.161 0.670 1.00 95.44 102 LEU A C 1
ATOM 808 O O . LEU A 1 102 ? 4.137 4.698 0.228 1.00 95.44 102 LEU A O 1
ATOM 812 N N . LEU A 1 103 ? 3.123 2.897 1.099 1.00 95.62 103 LEU A N 1
ATOM 813 C CA . LEU A 1 103 ? 4.309 2.044 1.040 1.00 95.62 103 LEU A CA 1
ATOM 814 C C . LEU A 1 103 ? 4.658 1.642 -0.397 1.00 95.62 103 LEU A C 1
ATOM 816 O O . LEU A 1 103 ? 5.833 1.632 -0.747 1.00 95.62 103 LEU A O 1
ATOM 820 N N . GLN A 1 104 ? 3.671 1.360 -1.250 1.00 94.75 104 GLN A N 1
ATOM 821 C CA . GLN A 1 104 ? 3.908 1.124 -2.675 1.00 94.75 104 GLN A CA 1
ATOM 822 C C . GLN A 1 104 ? 4.508 2.346 -3.357 1.00 94.75 104 GLN A C 1
ATOM 824 O O . GLN A 1 104 ? 5.458 2.193 -4.112 1.00 94.75 104 GLN A O 1
ATOM 829 N N . LEU A 1 105 ? 4.005 3.549 -3.067 1.00 94.19 105 LEU A N 1
ATOM 830 C CA . LEU A 1 105 ? 4.568 4.795 -3.585 1.00 94.19 105 LEU A CA 1
ATOM 831 C C . LEU A 1 105 ? 6.003 5.008 -3.099 1.00 94.19 105 LEU A C 1
ATOM 833 O O . LEU A 1 105 ? 6.837 5.493 -3.861 1.00 94.19 105 LEU A O 1
ATOM 837 N N . LEU A 1 106 ? 6.315 4.609 -1.864 1.00 94.38 106 LEU A N 1
ATOM 838 C CA . LEU A 1 106 ? 7.685 4.615 -1.363 1.00 94.38 106 LEU A CA 1
ATOM 839 C C . LEU A 1 106 ? 8.571 3.636 -2.147 1.00 94.38 106 LEU A C 1
ATOM 841 O O . LEU A 1 106 ? 9.635 4.035 -2.608 1.00 94.38 106 LEU A O 1
ATOM 845 N N . VAL A 1 107 ? 8.143 2.384 -2.337 1.00 93.75 107 VAL A N 1
ATOM 846 C CA . VAL A 1 107 ? 8.902 1.382 -3.110 1.00 93.75 107 VAL A CA 1
ATOM 847 C C . VAL A 1 107 ? 9.080 1.821 -4.560 1.00 93.75 107 VAL A C 1
ATOM 849 O O . VAL A 1 107 ? 10.192 1.766 -5.075 1.00 93.75 107 VAL A O 1
ATOM 852 N N . ALA A 1 108 ? 8.020 2.325 -5.186 1.00 91.31 108 ALA A N 1
ATOM 853 C CA . ALA A 1 108 ? 8.032 2.903 -6.522 1.00 91.31 108 ALA A CA 1
ATOM 854 C C . ALA A 1 108 ? 9.046 4.059 -6.618 1.00 91.31 108 ALA A C 1
ATOM 856 O O . ALA A 1 108 ? 9.970 4.033 -7.429 1.00 91.31 108 ALA A O 1
ATOM 857 N N . GLY A 1 109 ? 8.946 5.043 -5.720 1.00 90.19 109 GLY A N 1
ATOM 858 C CA . GLY A 1 109 ? 9.857 6.187 -5.678 1.00 90.19 109 GLY A CA 1
ATOM 859 C C . GLY A 1 109 ? 11.318 5.801 -5.427 1.00 90.19 109 GLY A C 1
ATOM 860 O O . GLY A 1 109 ? 12.223 6.422 -5.982 1.00 90.19 109 GLY A O 1
ATOM 861 N N . LEU A 1 110 ? 11.570 4.768 -4.618 1.00 90.38 110 LEU A N 1
ATOM 862 C CA . LEU A 1 110 ? 12.916 4.234 -4.402 1.00 90.38 110 LEU A CA 1
ATOM 863 C C . LEU A 1 110 ? 13.432 3.464 -5.622 1.00 90.38 110 LEU A C 1
ATOM 865 O O . LEU A 1 110 ? 14.599 3.629 -5.972 1.00 90.38 110 LEU A O 1
ATOM 869 N N . GLY A 1 111 ? 12.580 2.679 -6.285 1.00 86.62 111 GLY A N 1
ATOM 870 C CA . GLY A 1 111 ? 12.929 1.928 -7.493 1.00 86.62 111 GLY A CA 1
ATOM 871 C C . GLY A 1 111 ? 13.286 2.830 -8.676 1.00 86.62 111 GLY A C 1
ATOM 872 O O . GLY A 1 111 ? 14.180 2.506 -9.450 1.00 86.62 111 GLY A O 1
ATOM 873 N N . LEU A 1 112 ? 12.686 4.022 -8.755 1.00 85.50 112 LEU A N 1
ATOM 874 C CA . LEU A 1 112 ? 13.025 5.026 -9.769 1.00 85.50 112 LEU A CA 1
ATOM 875 C C . LEU A 1 112 ? 14.447 5.591 -9.641 1.00 85.50 112 LEU A C 1
ATOM 877 O O . LEU A 1 112 ? 14.957 6.155 -10.607 1.00 85.50 112 LEU A O 1
ATOM 881 N N . ARG A 1 113 ? 15.118 5.445 -8.490 1.00 80.25 113 ARG A N 1
ATOM 882 C CA . ARG A 1 113 ? 16.477 5.985 -8.297 1.00 80.25 113 ARG A CA 1
ATOM 883 C C . ARG A 1 113 ? 17.518 5.332 -9.208 1.00 80.25 113 ARG A C 1
ATOM 885 O O . ARG A 1 113 ? 18.479 6.002 -9.570 1.00 80.25 113 ARG A O 1
ATOM 892 N N . GLY A 1 114 ? 17.327 4.064 -9.579 1.00 69.38 114 GLY A N 1
ATOM 893 C CA . GLY A 1 114 ? 18.180 3.365 -10.549 1.00 69.38 114 GLY A CA 1
ATOM 894 C C . GLY A 1 114 ? 17.932 3.788 -12.003 1.00 69.38 114 GLY A C 1
ATOM 895 O O . GLY A 1 114 ? 18.743 3.492 -12.880 1.00 69.38 114 GLY A O 1
ATOM 896 N N . GLY A 1 115 ? 16.843 4.522 -12.255 1.00 68.62 115 GLY A N 1
ATOM 897 C CA . GLY A 1 115 ? 16.282 4.741 -13.583 1.00 68.62 115 GLY A CA 1
ATOM 898 C C . GLY A 1 115 ? 15.484 3.528 -14.070 1.00 68.62 115 GLY A C 1
ATOM 899 O O . GLY A 1 115 ? 15.655 2.412 -13.590 1.00 68.62 115 GLY A O 1
ATOM 900 N N . ILE A 1 116 ? 14.606 3.752 -15.039 1.00 70.06 116 ILE A N 1
ATOM 901 C CA . ILE A 1 116 ? 13.897 2.707 -15.790 1.00 70.06 116 ILE A CA 1
ATOM 902 C C . ILE A 1 116 ? 14.399 2.825 -17.229 1.00 70.06 116 ILE A C 1
ATOM 904 O O . ILE A 1 116 ? 14.712 3.935 -17.665 1.00 70.06 116 ILE A O 1
ATOM 908 N N . ASN A 1 117 ? 14.560 1.709 -17.943 1.00 68.31 117 ASN A N 1
ATOM 909 C CA . ASN A 1 117 ? 14.949 1.776 -19.359 1.00 68.31 117 ASN A CA 1
ATOM 910 C C . ASN A 1 117 ? 13.916 2.617 -20.137 1.00 68.31 117 ASN A C 1
ATOM 912 O O . ASN A 1 117 ? 12.744 2.578 -19.779 1.00 68.31 117 ASN A O 1
ATOM 916 N N . ASP A 1 118 ? 14.364 3.390 -21.137 1.00 61.34 118 ASP A N 1
ATOM 917 C CA . ASP A 1 118 ? 13.718 4.551 -21.807 1.00 61.34 118 ASP A CA 1
ATOM 918 C C . ASP A 1 118 ? 12.273 4.383 -22.372 1.00 61.34 118 ASP A C 1
ATOM 920 O O . ASP A 1 118 ? 11.779 5.240 -23.099 1.00 61.34 118 ASP A O 1
ATOM 924 N N . ASP A 1 119 ? 11.535 3.340 -21.995 1.00 63.66 119 ASP A N 1
ATOM 925 C CA . ASP A 1 119 ? 10.176 3.003 -22.433 1.00 63.66 119 ASP A CA 1
ATOM 926 C C . ASP A 1 119 ? 9.054 3.585 -21.550 1.00 63.66 119 ASP A C 1
ATOM 928 O O . ASP A 1 119 ? 7.871 3.265 -21.729 1.00 63.66 119 ASP A O 1
ATOM 932 N N . LEU A 1 120 ? 9.378 4.442 -20.574 1.00 67.31 120 LEU A N 1
ATOM 933 C CA . LEU A 1 120 ? 8.394 4.995 -19.639 1.00 67.31 120 LEU A CA 1
ATOM 934 C C . LEU A 1 120 ? 7.560 6.120 -20.274 1.00 67.31 120 LEU A C 1
ATOM 936 O O . LEU A 1 120 ? 7.700 7.307 -19.990 1.00 67.31 120 LEU A O 1
ATOM 940 N N . THR A 1 121 ? 6.653 5.719 -21.158 1.00 76.31 121 THR A N 1
ATOM 941 C CA . THR A 1 121 ? 5.665 6.611 -21.769 1.00 76.31 121 THR A CA 1
ATOM 942 C C . THR A 1 121 ? 4.619 7.023 -20.727 1.00 76.31 121 THR A C 1
ATOM 944 O O . THR A 1 121 ? 4.249 6.231 -19.860 1.00 76.31 121 THR A O 1
ATOM 947 N N . PHE A 1 122 ? 4.052 8.230 -20.839 1.00 74.88 122 PHE A N 1
ATOM 948 C CA . PHE A 1 122 ? 2.939 8.679 -19.984 1.00 74.88 122 PHE A CA 1
ATOM 949 C C . PHE A 1 122 ? 1.760 7.688 -19.939 1.00 74.88 122 PHE A C 1
ATOM 951 O O . PHE A 1 122 ? 1.108 7.560 -18.905 1.00 74.88 122 PHE A O 1
ATOM 958 N N . ALA A 1 123 ? 1.525 6.946 -21.027 1.00 74.19 123 ALA A N 1
ATOM 959 C CA . ALA A 1 123 ? 0.542 5.866 -21.083 1.00 74.19 123 ALA A CA 1
ATOM 960 C C . ALA A 1 123 ? 0.832 4.755 -20.054 1.00 74.19 123 ALA A C 1
ATOM 962 O O . ALA A 1 123 ? -0.034 4.432 -19.247 1.00 74.19 123 ALA A O 1
ATOM 963 N N . ARG A 1 124 ? 2.079 4.263 -19.997 1.00 78.88 124 ARG A N 1
ATOM 964 C CA . ARG A 1 124 ? 2.526 3.239 -19.035 1.00 78.88 124 ARG A CA 1
ATOM 965 C C . ARG A 1 124 ? 2.401 3.715 -17.587 1.00 78.88 124 ARG A C 1
ATOM 967 O O . ARG A 1 124 ? 2.051 2.931 -16.715 1.00 78.88 124 ARG A O 1
ATOM 974 N N . VAL A 1 125 ? 2.651 5.000 -17.319 1.00 81.38 125 VAL A N 1
ATOM 975 C CA . VAL A 1 125 ? 2.449 5.587 -15.978 1.00 81.38 125 VAL A CA 1
ATOM 976 C C . VAL A 1 125 ? 0.969 5.585 -15.594 1.00 81.38 125 VAL A C 1
ATOM 978 O O . VAL A 1 125 ? 0.637 5.280 -14.451 1.00 81.38 125 VAL A O 1
ATOM 981 N N . GLY A 1 126 ? 0.076 5.889 -16.539 1.00 83.62 126 GLY A N 1
ATOM 982 C CA . GLY A 1 126 ? -1.373 5.871 -16.318 1.00 83.62 126 GLY A CA 1
ATOM 983 C C . GLY A 1 126 ? -1.946 4.476 -16.041 1.00 83.62 126 GLY A C 1
ATOM 984 O O . GLY A 1 126 ? -2.956 4.360 -15.351 1.00 83.62 126 GLY A O 1
ATOM 985 N N . GLU A 1 127 ? -1.286 3.422 -16.523 1.00 84.88 127 GLU A N 1
ATOM 986 C CA . GLU A 1 127 ? -1.682 2.024 -16.303 1.00 84.88 127 GLU A CA 1
ATOM 987 C C . GLU A 1 127 ? -1.334 1.507 -14.899 1.00 84.88 127 GLU A C 1
ATOM 989 O O . GLU A 1 127 ? -1.992 0.591 -14.400 1.00 84.88 127 GLU A O 1
ATOM 994 N N . MET A 1 128 ? -0.343 2.101 -14.222 1.00 86.25 128 MET A N 1
ATOM 995 C CA . MET A 1 128 ? 0.133 1.587 -12.932 1.00 86.25 128 MET A CA 1
ATOM 996 C C . MET A 1 128 ? -0.913 1.698 -11.808 1.00 86.25 128 MET A C 1
ATOM 998 O O . MET A 1 128 ? -1.179 0.685 -11.156 1.00 86.25 128 MET A O 1
ATOM 1002 N N . PRO A 1 129 ? -1.559 2.862 -11.562 1.00 89.50 129 PRO A N 1
ATOM 1003 C CA . PRO A 1 129 ? -2.502 2.999 -10.453 1.00 89.50 129 PRO A CA 1
ATOM 1004 C C . PRO A 1 129 ? -3.701 2.039 -10.528 1.00 89.50 129 PRO A C 1
ATOM 1006 O O . PRO A 1 129 ? -4.016 1.442 -9.498 1.00 89.50 129 PRO A O 1
ATOM 1009 N N . PRO A 1 130 ? -4.357 1.822 -11.689 1.00 91.19 130 PRO A N 1
ATOM 1010 C CA . PRO A 1 130 ? -5.423 0.826 -11.810 1.00 91.19 130 PRO A CA 1
ATOM 1011 C C . PRO A 1 130 ? -4.976 -0.599 -11.452 1.00 91.19 130 PRO A C 1
ATOM 1013 O O . PRO A 1 130 ? -5.679 -1.303 -10.720 1.00 91.19 130 PRO A O 1
ATOM 1016 N N . ILE A 1 131 ? -3.796 -1.019 -11.921 1.00 92.12 131 ILE A N 1
ATOM 1017 C CA . ILE A 1 131 ? -3.239 -2.350 -11.634 1.00 92.12 131 ILE A CA 1
ATOM 1018 C C . ILE A 1 131 ? -2.963 -2.487 -10.134 1.00 92.12 131 ILE A C 1
ATOM 1020 O O . ILE A 1 131 ? -3.412 -3.440 -9.499 1.00 92.12 131 ILE A O 1
ATOM 1024 N N . TRP A 1 132 ? -2.295 -1.503 -9.536 1.00 92.75 132 TRP A N 1
ATOM 1025 C CA . TRP A 1 132 ? -1.948 -1.535 -8.116 1.00 92.75 132 TRP A CA 1
ATOM 1026 C C . TRP A 1 132 ? -3.192 -1.529 -7.228 1.00 92.75 132 TRP A C 1
ATOM 1028 O O . TRP A 1 132 ? -3.300 -2.334 -6.304 1.00 92.75 132 TRP A O 1
ATOM 1038 N N . LEU A 1 133 ? -4.157 -0.653 -7.524 1.00 93.62 133 LEU A N 1
ATOM 1039 C CA . LEU A 1 133 ? -5.393 -0.542 -6.754 1.00 93.62 133 LEU A CA 1
ATOM 1040 C C . LEU A 1 133 ? -6.220 -1.822 -6.819 1.00 93.62 133 LEU A C 1
ATOM 1042 O O . LEU A 1 133 ? -6.664 -2.294 -5.776 1.00 93.62 133 LEU A O 1
ATOM 1046 N N . SER A 1 134 ? -6.414 -2.395 -8.009 1.00 95.00 134 SER A N 1
ATOM 1047 C CA . SER A 1 134 ? -7.213 -3.618 -8.168 1.00 95.00 134 SER A CA 1
ATOM 1048 C C . SER A 1 134 ? -6.650 -4.789 -7.356 1.00 95.00 134 SER A C 1
ATOM 1050 O O . SER A 1 134 ? -7.394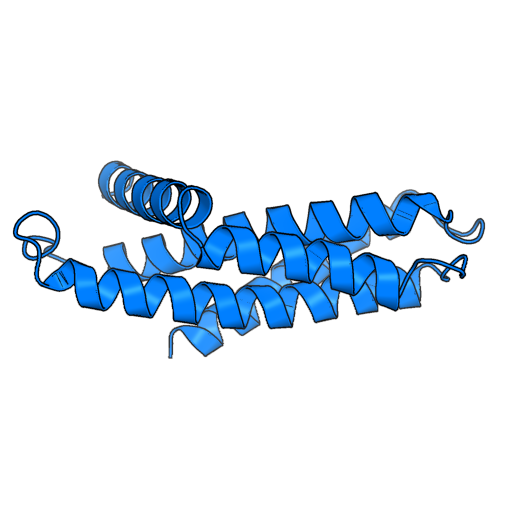 -5.429 -6.608 1.00 95.00 134 SER A O 1
ATOM 1052 N N . VAL A 1 135 ? -5.333 -5.015 -7.417 1.00 95.25 135 VAL A N 1
ATOM 1053 C CA . VAL A 1 135 ? -4.666 -6.083 -6.658 1.00 95.25 135 VAL A CA 1
ATOM 1054 C C . VAL A 1 135 ? -4.717 -5.817 -5.155 1.00 95.25 135 VAL A C 1
ATOM 1056 O O . VAL A 1 135 ? -5.062 -6.717 -4.389 1.00 95.25 135 VAL A O 1
ATOM 1059 N N . ASN A 1 136 ? -4.450 -4.585 -4.715 1.00 96.38 136 ASN A N 1
ATOM 1060 C CA . ASN A 1 136 ? -4.539 -4.233 -3.298 1.00 96.38 136 ASN A CA 1
ATOM 1061 C C . ASN A 1 136 ? -5.949 -4.451 -2.747 1.00 96.38 136 ASN A C 1
ATOM 1063 O O . ASN A 1 136 ? -6.100 -5.033 -1.677 1.00 96.38 136 ASN A O 1
ATOM 1067 N N . ILE A 1 137 ? -6.982 -4.010 -3.471 1.00 95.69 137 ILE A N 1
ATOM 1068 C CA . ILE A 1 137 ? -8.377 -4.185 -3.054 1.00 95.69 137 ILE A CA 1
ATOM 1069 C C . ILE A 1 137 ? -8.691 -5.672 -2.898 1.00 95.69 137 ILE A C 1
ATOM 1071 O O . ILE A 1 137 ? -9.194 -6.068 -1.849 1.00 95.69 137 ILE A O 1
ATOM 1075 N N . LEU A 1 138 ? -8.357 -6.493 -3.899 1.00 96.88 138 LEU A N 1
ATOM 1076 C CA . LEU A 1 138 ? -8.588 -7.937 -3.855 1.00 96.88 138 LEU A CA 1
ATOM 1077 C C . LEU A 1 138 ? -7.931 -8.574 -2.624 1.00 96.88 138 LEU A C 1
ATOM 1079 O O . LEU A 1 138 ? -8.583 -9.304 -1.880 1.00 96.88 138 LEU A O 1
ATOM 1083 N N . ILE A 1 139 ? -6.654 -8.275 -2.391 1.00 96.38 139 ILE A N 1
ATOM 1084 C CA . ILE A 1 139 ? -5.880 -8.899 -1.318 1.00 96.38 139 ILE A CA 1
ATOM 1085 C C . ILE A 1 139 ? -6.317 -8.418 0.067 1.00 96.38 139 ILE A C 1
ATOM 1087 O O . ILE A 1 139 ? -6.408 -9.226 0.989 1.00 96.38 139 ILE A O 1
ATOM 1091 N N . ILE A 1 140 ? -6.638 -7.133 0.225 1.00 96.38 140 ILE A N 1
ATOM 1092 C CA . ILE A 1 140 ? -7.155 -6.597 1.490 1.00 96.38 140 ILE A CA 1
ATOM 1093 C C . ILE A 1 140 ? -8.516 -7.222 1.802 1.00 96.38 140 ILE A C 1
ATOM 1095 O O . ILE A 1 140 ? -8.748 -7.645 2.930 1.00 96.38 140 ILE A O 1
ATOM 1099 N N . VAL A 1 141 ? -9.410 -7.330 0.815 1.00 94.69 141 VAL A N 1
ATOM 1100 C CA . VAL A 1 141 ? -10.713 -7.989 1.003 1.00 94.69 141 VAL A CA 1
ATOM 1101 C C . VAL A 1 141 ? -10.536 -9.460 1.380 1.00 94.69 141 VAL A C 1
ATOM 1103 O O . VAL A 1 141 ? -11.246 -9.951 2.256 1.00 94.69 141 VAL A O 1
ATOM 1106 N N . LEU A 1 142 ? -9.577 -10.154 0.765 1.00 94.25 142 LEU A N 1
ATOM 1107 C CA . LEU A 1 142 ? -9.270 -11.545 1.087 1.00 94.25 142 LEU A CA 1
ATOM 1108 C C . LEU A 1 142 ? -8.683 -11.699 2.498 1.00 94.25 142 LEU A C 1
ATOM 1110 O O . LEU A 1 142 ? -9.020 -12.647 3.191 1.00 94.25 142 LEU A O 1
ATOM 1114 N N . ALA A 1 143 ? -7.870 -10.747 2.956 1.00 92.62 143 ALA A N 1
ATOM 1115 C CA . ALA A 1 143 ? -7.327 -10.725 4.316 1.00 92.62 143 ALA A CA 1
ATOM 1116 C C . ALA A 1 143 ? -8.357 -10.343 5.399 1.00 92.62 143 ALA A C 1
ATOM 1118 O O . ALA A 1 143 ? -8.084 -10.504 6.588 1.00 92.62 143 ALA A O 1
ATOM 1119 N N . LEU A 1 144 ? -9.509 -9.788 5.004 1.00 89.19 144 LEU A N 1
ATOM 1120 C CA . LEU A 1 144 ? -10.629 -9.472 5.898 1.00 89.19 144 LEU A CA 1
ATOM 1121 C C . LEU A 1 144 ? -11.617 -10.637 6.078 1.00 89.19 144 LEU A C 1
ATOM 1123 O O . LEU A 1 144 ? -12.469 -10.539 6.965 1.00 89.19 144 LEU A O 1
ATOM 1127 N N . HIS A 1 145 ? -11.539 -11.677 5.239 1.00 83.00 145 HIS A N 1
ATOM 1128 C CA . HIS A 1 145 ? -12.329 -12.908 5.374 1.00 83.00 145 HIS A CA 1
ATOM 1129 C C . HIS A 1 145 ? -11.749 -13.816 6.460 1.00 83.00 145 HIS A C 1
ATOM 1131 O O . HIS A 1 145 ? -12.568 -14.374 7.226 1.00 83.00 145 HIS A O 1
#

Secondary structure (DSSP, 8-state):
-HHHHHHHHHHHHHHHHTSHHHHHHHHHHHHHHHHHHSS----HHHHHHHHHHHHHHHHHHHHHHHHHHHHHHTTSTTTTT-S-HHHHHHHHHHHHHHHHHHHHHHHHHHHGGG---S---HHHHHHHHHHHHHHHHHHHHHHT-

pLDDT: mean 85.55, std 11.98, range [47.88, 96.88]

Foldseek 3Di:
DVVLLVVLLVVLLVVLCVDPNVVVLLVVLVVLLCVQQVADQAALVSLLVSLLVQLLVQLLVQLLVSVVVLVVCCPPPVNVPDPDPVSVLSSSLSNSLVVSVVSSVVSSVSNCVNPHPPPPDPVSVVVRVVSNNVSSNVSNVVSSD

Radius of gyration: 16.78 Å; chains: 1; bounding box: 45×24×49 Å

Sequence (145 aa):
MIQRILGLTAYFLRNLYSSLSGAFHLLLAVFFALLFFKDAKPDADYYIIMVTVYGALAGFLLTLTITTRANRAENANWIVRLPSRVEYLVAVFLAALSITILLQLLVAGLGLRGGINDDLTFARVGEMPPIWLSVNILIIVLALH

=== Feature glossary ===
Feature key, reading from the visual/contextual features back to the raw sequence:

Rendered structure images. Structure images are PyMOL renders from six orthogonal camera directions. Cartoon representation draws helices as coils and strands as arrows; sticks shows the backbone as bonds; surface shows the solvent-excluded envelope. Rainbow coloring maps sequence position to hue (blue→red, N→C); chain coloring assigns a distinct color per polypeptide.

Contact-map, Ramachandran, and PAE plots. Three diagnostic plots accompany the record. The Cα contact map visualizes the tertiary structure as a 2D adjacency matrix (8 Å cutoff, sequence-local contacts suppressed). The Ramachandran plot shows the distribution of backbone (φ, ψ) torsions, with points in the α and β basins reflecting secondary structure content. The PAE plot shows AlphaFold's inter-residue confidence as a color matrix.

InterPro / GO / CATH / organism. The annotation block draws on four external resources. InterPro: which protein families and domains the sequence belongs to. GO: standardized terms for what the protein does, what process it participates in, and where in the cell it acts. CATH: which structural fold it has in the CATH hierarchy. Organism: the species of origin.

Nearest PDB structures. Structural nearest neighbors (via Foldseek easy-search vs the PDB). Reported per hit: target PDB id, E-value, and alignment TM-score. A TM-score above ~0.5 is the conventional threshold for 'same fold'.

Predicted aligned error. Predicted aligned error is AlphaFold's pairwise confidence. Unlike pLDDT (per-residue), PAE is per-residue-pair and captures whether two parts of the structure are correctly placed relative to each other. Units are ångströms of expected positional error.

Solvent-accessible surface area. SASA measures how much of the protein is reachable by solvent. It is computed by rolling a water-sized probe over the atomic surface and summing the exposed area (Å²). Per-residue SASA distinguishes core (buried, low SASA) from surface (exposed, high SASA) residues; total SASA is a whole-molecule size measure.

B-factor. Crystallographic B-factors measure how much each atom's electron density is smeared out, in Å². They rise in mobile loops and surface residues and fall in the buried interior. In AlphaFold models this column is repurposed to hold pLDDT instead.

pLDDT. For AlphaFold models, the B-factor field carries pLDDT — the model's own estimate of local accuracy on a 0–100 scale. Regions with pLDDT<50 should be treated as essentially unmodeled; they often correspond to intrinsically disordered segments.

Backbone torsions (φ/ψ). φ (phi) and ψ (psi) are the two rotatable backbone dihedrals per residue: φ is the C(i-1)–N–Cα–C torsion, ψ is the N–Cα–C–N(i+1) torsion, both in degrees on (−180°, 180°]. α-helical residues cluster near (−60°, −45°); β-strand residues near (−120°, +130°). A Ramachandran plot is simply a scatter of (φ, ψ) for every residue.

Radius of gyration, Cα contacts, bounding box. Radius of gyration (Rg) is the root-mean-square distance of Cα atoms from their centroid — a single number for overall size and compactness. A globular domain of N residues has Rg ≈ 2.2·N^0.38 Å; an extended or disordered chain has a much larger Rg. The Cα contact count is the number of residue pairs whose Cα atoms are within 8 Å and are more than four positions apart in sequence — a standard proxy for tertiary packing density. The bounding box is the smallest axis-aligned box enclosing all Cα atoms.

Secondary structure (3-state, P-SEA). Three-state secondary structure (P-SEA) collapses the eight DSSP classes into helix (a), strand (b), and coil (c). P-SEA assigns these from Cα geometry alone — distances and angles — without requiring backbone oxygens, so it works on any Cα trace.

Secondary structure (8-state, DSSP). Secondary structure is the local, repeating backbone conformation. DSSP classifies it into eight states by reading the hydrogen-bond network: three helix types (H, G, I), two β types (E, B), two non-regular types (T, S), and unstructured coil (-).

Foldseek 3Di. The Foldseek 3Di string encodes local tertiary geometry as a 20-letter alphabet — one character per residue — derived from the relative positions of nearby Cα atoms. Unlike the amino-acid sequence, 3Di is a direct function of the 3D structure, so two proteins with the same fold have similar 3Di strings even at low sequence identity.

mmCIF coordinates. Structure coordinates are given as an mmCIF _atom_site loop: one row per atom with element, residue name, chain id, sequence number, and x/y/z position in Å. Only the four main-chain atoms per residue are included her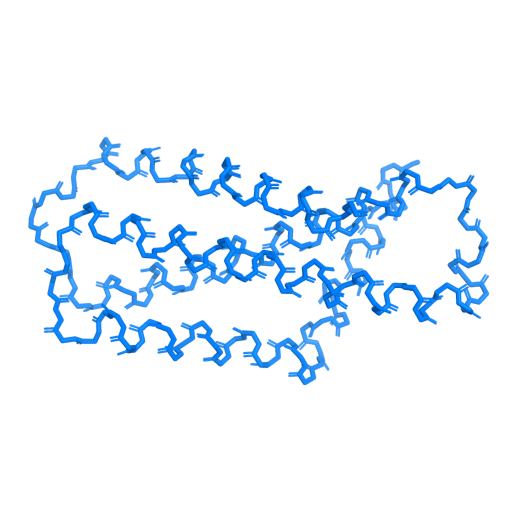e; side chains are omitted to keep the record compact.

Sequence. This is the polypeptide sequence — one letter 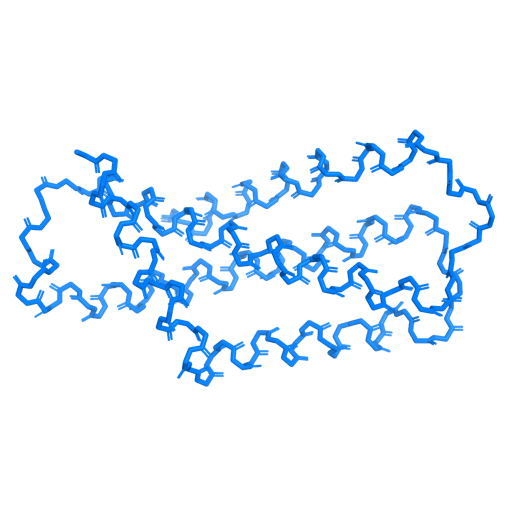per residue, N-terminus first. Length ranges from a few dozen residues for small domains to over a thousand for large multi-domain proteins.